Protein AF-A0A7S0KVY6-F1 (afdb_monomer_lite)

pLDDT: mean 85.49, std 9.28, range [50.25, 97.0]

Organism: Micromonas pusilla (NCBI:txid38833)

Secondary structure (DSSP, 8-state):
------HHHH-SS-----TTTT----EE-HHHHHHHHHHHHHTT-SEEEEEEEEEEEETTEEEEEEE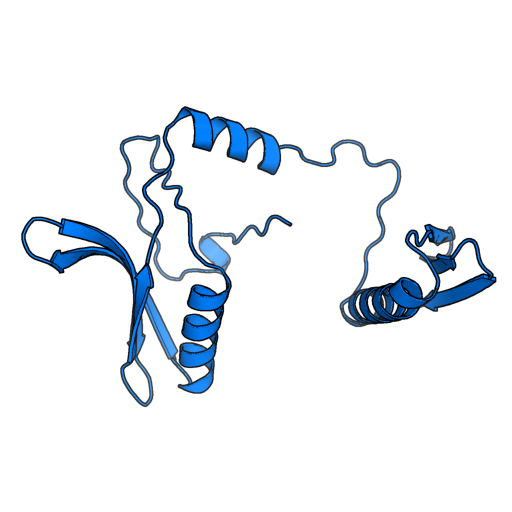EEEESSS-EEEEEEEE-PPPHHHHHHHHHHHS---TT-S------HHHHHHHHHHHHHHHTT-S-EEEEE-TT--EEEEETTS-EEEE--

Radius of gyration: 21.43 Å; chains: 1; bounding box: 53×39×51 Å

Sequence (157 aa):
LHADLLVKEAFDEYRIASNNADKIAVKLETATLYRVLRGLVGSEATHVEVKLIKRVIREGLSLPFLNFASTGLVDITQDVPLGGPLNKRELEDLEHIVQANVVNVPYWLNLDRQATEGAHQAAERFKAVGPRTELATTKAGSLHLATAKGGSVTLGT

InterPro domains:
  IPR007150 HUS1/Mec3 [PF04005] (4-155)
  IPR007150 HUS1/Mec3 [PTHR12900] (5-148)

Structure (mmCIF, N/CA/C/O backbone):
data_AF-A0A7S0KVY6-F1
#
_entry.id   AF-A0A7S0KVY6-F1
#
loop_
_atom_site.group_PDB
_atom_site.id
_atom_site.type_symbol
_atom_site.label_atom_id
_atom_site.label_alt_id
_atom_site.label_comp_id
_atom_site.label_asym_id
_atom_site.label_entity_id
_atom_site.label_seq_id
_atom_site.pdbx_PDB_ins_code
_atom_site.Cartn_x
_atom_site.Cartn_y
_atom_site.Cartn_z
_atom_site.occupancy
_atom_site.B_iso_or_equiv
_atom_site.auth_seq_id
_atom_site.auth_comp_id
_atom_site.auth_asym_id
_atom_site.auth_atom_id
_atom_site.pdbx_PDB_model_num
ATOM 1 N N . LEU A 1 1 ? 3.767 1.658 -9.188 1.00 52.59 1 LEU A N 1
ATOM 2 C CA . LEU A 1 1 ? 3.849 0.428 -8.378 1.00 52.59 1 LEU A CA 1
ATOM 3 C C . LEU A 1 1 ? 2.475 0.230 -7.765 1.00 52.59 1 LEU A C 1
ATOM 5 O O . LEU A 1 1 ? 2.065 1.062 -6.968 1.00 52.59 1 LEU A O 1
ATOM 9 N N . HIS A 1 2 ? 1.746 -0.770 -8.237 1.00 67.50 2 HIS A N 1
ATOM 10 C CA . HIS A 1 2 ? 0.460 -1.181 -7.689 1.00 67.50 2 HIS A CA 1
ATOM 11 C C . HIS A 1 2 ? 0.674 -2.530 -7.004 1.00 67.50 2 HIS A C 1
ATOM 13 O O . HIS A 1 2 ? 1.470 -3.328 -7.502 1.00 67.50 2 HIS A O 1
ATOM 19 N N . ALA A 1 3 ? 0.043 -2.748 -5.856 1.00 76.12 3 ALA A N 1
ATOM 20 C CA . ALA A 1 3 ? 0.126 -3.999 -5.122 1.00 76.12 3 ALA A CA 1
ATOM 21 C C . ALA A 1 3 ? -1.297 -4.458 -4.820 1.00 76.12 3 ALA A C 1
ATOM 23 O O . ALA A 1 3 ? -2.030 -3.757 -4.125 1.00 76.12 3 ALA A O 1
ATOM 24 N N . ASP A 1 4 ? -1.648 -5.625 -5.348 1.00 82.38 4 ASP A N 1
ATOM 25 C CA . ASP A 1 4 ? -2.916 -6.285 -5.080 1.00 82.38 4 ASP A CA 1
ATOM 26 C C . ASP A 1 4 ? -2.740 -7.316 -3.978 1.00 82.38 4 ASP A C 1
ATOM 28 O O . ASP A 1 4 ? -1.816 -8.130 -4.008 1.00 82.38 4 ASP A O 1
ATOM 32 N N . LEU A 1 5 ? -3.653 -7.291 -3.014 1.00 83.75 5 LEU A N 1
ATOM 33 C CA . LEU A 1 5 ? -3.781 -8.325 -2.000 1.00 83.75 5 LEU A CA 1
ATOM 34 C C . LEU A 1 5 ? -5.119 -9.017 -2.217 1.00 83.75 5 LEU A C 1
ATOM 36 O O . LEU A 1 5 ? -6.177 -8.386 -2.139 1.00 83.75 5 LEU A O 1
ATOM 40 N N . LEU A 1 6 ? -5.081 -10.318 -2.493 1.00 84.94 6 LEU A N 1
ATOM 41 C CA . LEU A 1 6 ? -6.300 -11.102 -2.594 1.00 84.94 6 LEU A CA 1
ATOM 42 C C . LEU A 1 6 ? -6.922 -11.219 -1.205 1.00 84.94 6 LEU A C 1
ATOM 44 O O . LEU A 1 6 ? -6.284 -11.684 -0.265 1.00 84.94 6 LEU A O 1
ATOM 48 N N . VAL A 1 7 ? -8.191 -10.819 -1.082 1.00 86.12 7 VAL A N 1
ATOM 49 C CA . VAL A 1 7 ? -8.890 -10.761 0.214 1.00 86.12 7 VAL A CA 1
ATOM 50 C C . VAL A 1 7 ? -8.784 -12.082 0.979 1.00 86.12 7 VAL A C 1
ATOM 52 O O . VAL A 1 7 ? -8.487 -12.078 2.164 1.00 86.12 7 VAL A O 1
ATOM 55 N N . LYS A 1 8 ? -8.956 -13.208 0.278 1.00 88.50 8 LYS A N 1
ATOM 56 C CA . LYS A 1 8 ? -8.920 -14.560 0.858 1.00 88.50 8 LYS A CA 1
ATOM 57 C C . LYS A 1 8 ? -7.534 -15.010 1.325 1.00 88.50 8 LYS A C 1
ATOM 59 O O . LYS A 1 8 ? -7.442 -15.990 2.049 1.00 88.50 8 LYS A O 1
ATOM 64 N N . GLU A 1 9 ? -6.479 -14.358 0.849 1.00 90.19 9 GLU A N 1
ATOM 65 C CA . GLU A 1 9 ? -5.095 -14.676 1.213 1.00 90.19 9 GLU A CA 1
ATOM 66 C C . GLU A 1 9 ? -4.577 -13.745 2.309 1.00 90.19 9 GLU A C 1
ATOM 68 O O . GLU A 1 9 ? -3.693 -14.123 3.070 1.00 90.19 9 GLU A O 1
ATOM 73 N N . ALA A 1 10 ? -5.116 -12.524 2.377 1.00 88.25 10 ALA A N 1
ATOM 74 C CA . ALA A 1 10 ? -4.632 -11.478 3.267 1.00 88.25 10 ALA A CA 1
ATOM 75 C C . ALA A 1 10 ? -5.463 -11.300 4.547 1.00 88.25 10 ALA A C 1
ATOM 77 O O . ALA A 1 10 ? -4.942 -10.742 5.511 1.00 88.25 10 ALA A O 1
ATOM 78 N N . PHE A 1 11 ? -6.733 -11.723 4.569 1.00 93.12 11 PHE A N 1
ATOM 79 C CA . PHE A 1 11 ? -7.640 -11.475 5.692 1.00 93.12 11 PHE A CA 1
ATOM 80 C C . PHE A 1 11 ? -8.445 -12.723 6.067 1.00 93.12 11 PHE A C 1
ATOM 82 O O . PHE A 1 11 ? -9.069 -13.342 5.205 1.00 93.12 11 PHE A O 1
ATOM 89 N N . ASP A 1 12 ? -8.500 -13.025 7.366 1.00 94.38 12 ASP A N 1
ATOM 90 C CA . ASP A 1 12 ? -9.389 -14.057 7.918 1.00 94.38 12 ASP A CA 1
ATOM 91 C C . ASP A 1 12 ? -10.863 -13.626 7.823 1.00 94.38 12 ASP A C 1
ATOM 93 O O . ASP A 1 12 ? -11.741 -14.409 7.462 1.00 94.38 12 ASP A O 1
ATOM 97 N N . GLU A 1 13 ? -11.128 -12.344 8.093 1.00 94.81 13 GLU A N 1
ATOM 98 C CA . GLU A 1 13 ? -12.442 -11.720 7.974 1.00 94.81 13 GLU A CA 1
ATOM 99 C C . GLU A 1 13 ? -12.340 -10.387 7.228 1.00 94.81 13 GLU A C 1
ATOM 101 O O . GLU A 1 13 ? -11.451 -9.573 7.479 1.00 94.81 13 GLU A O 1
ATOM 106 N N . TYR A 1 14 ? -13.279 -10.139 6.313 1.00 93.88 14 TYR A N 1
ATOM 107 C CA . TYR A 1 14 ? -13.311 -8.913 5.522 1.00 93.88 14 TYR A CA 1
ATOM 108 C C . TYR A 1 14 ? -14.739 -8.420 5.320 1.00 93.88 14 TYR A C 1
ATOM 110 O O . TYR A 1 14 ? -15.600 -9.137 4.805 1.00 93.88 14 TYR A O 1
ATOM 118 N N . ARG A 1 15 ? -14.983 -7.162 5.693 1.00 93.69 15 ARG A N 1
ATOM 119 C CA . ARG A 1 15 ? -16.272 -6.500 5.504 1.00 93.69 15 ARG A CA 1
ATOM 120 C C . ARG A 1 15 ? -16.073 -5.044 5.121 1.00 93.69 15 ARG A C 1
ATOM 122 O O . ARG A 1 15 ? -15.495 -4.267 5.875 1.00 93.69 15 ARG A O 1
ATOM 129 N N . ILE A 1 16 ? -16.637 -4.670 3.981 1.00 92.81 16 ILE A N 1
ATOM 130 C CA . ILE A 1 16 ? -16.712 -3.290 3.506 1.00 92.81 16 ILE A CA 1
ATOM 131 C C . ILE A 1 16 ? -18.149 -2.983 3.099 1.00 92.81 16 ILE A C 1
ATOM 133 O O . ILE A 1 16 ? -18.898 -3.884 2.728 1.00 92.81 16 ILE A O 1
ATOM 137 N N . ALA A 1 17 ? -18.531 -1.716 3.208 1.00 90.00 17 ALA A N 1
ATOM 138 C CA . ALA A 1 17 ? -19.800 -1.214 2.705 1.00 90.00 17 ALA A CA 1
ATOM 139 C C . ALA A 1 17 ? -19.599 0.224 2.229 1.00 90.00 17 ALA A C 1
ATOM 141 O O . ALA A 1 17 ? -19.035 1.050 2.952 1.00 90.00 17 ALA A O 1
ATOM 142 N N . SER A 1 18 ? -20.039 0.529 1.014 1.00 86.38 18 SER A N 1
ATOM 143 C CA . SER A 1 18 ? -19.931 1.867 0.436 1.00 86.38 18 SER A CA 1
ATOM 144 C C . SER A 1 18 ? -20.972 2.074 -0.654 1.00 86.38 18 SER A C 1
ATOM 146 O O . SER A 1 18 ? -21.215 1.210 -1.491 1.00 86.38 18 SER A O 1
ATOM 148 N N . ASN A 1 19 ? -21.520 3.287 -0.720 1.00 85.31 19 ASN A N 1
ATOM 149 C CA . ASN A 1 19 ? -22.453 3.680 -1.778 1.00 85.31 19 ASN A CA 1
ATOM 150 C C . ASN A 1 19 ? -21.803 3.716 -3.174 1.00 85.31 19 ASN A C 1
ATOM 152 O O . ASN A 1 19 ? -22.503 3.872 -4.171 1.00 85.31 19 ASN A O 1
ATOM 156 N N . ASN A 1 20 ? -20.477 3.586 -3.260 1.00 83.94 20 ASN A N 1
ATOM 157 C CA . ASN A 1 20 ? -19.738 3.542 -4.515 1.00 83.94 20 ASN A CA 1
ATOM 158 C C . ASN A 1 20 ? -19.401 2.096 -4.916 1.00 83.94 20 ASN A C 1
ATOM 160 O O . ASN A 1 20 ? -18.230 1.735 -5.024 1.00 83.94 20 ASN A O 1
ATOM 164 N N . ALA A 1 21 ? -20.435 1.264 -5.080 1.00 85.25 21 ALA A N 1
ATOM 165 C CA . ALA A 1 21 ? -20.307 -0.167 -5.385 1.00 85.25 21 ALA A CA 1
ATOM 166 C C . ALA A 1 21 ? -19.396 -0.916 -4.393 1.00 85.25 21 ALA A C 1
ATOM 168 O O . ALA A 1 21 ? -18.531 -1.689 -4.798 1.00 85.25 21 ALA A O 1
ATOM 169 N N . ASP A 1 22 ? -19.550 -0.617 -3.100 1.00 88.38 22 ASP A N 1
ATOM 170 C CA . ASP A 1 22 ? -18.736 -1.137 -1.998 1.00 88.38 22 ASP A CA 1
ATOM 171 C C . ASP A 1 22 ? -17.237 -0.824 -2.076 1.00 88.38 22 ASP A C 1
ATOM 173 O O . ASP A 1 22 ? -16.455 -1.311 -1.272 1.00 88.38 22 ASP A O 1
ATOM 177 N N . LYS A 1 23 ? -16.818 0.096 -2.949 1.00 86.81 23 LYS A N 1
ATOM 178 C CA . LYS A 1 23 ? -15.425 0.534 -3.043 1.00 86.81 23 LYS A CA 1
ATOM 179 C C . LYS A 1 23 ? -15.164 1.741 -2.153 1.00 86.81 23 LYS A C 1
ATOM 181 O O . LYS A 1 23 ? -15.951 2.694 -2.096 1.00 86.81 23 LYS A O 1
ATOM 186 N N . ILE A 1 24 ? -14.020 1.714 -1.480 1.00 88.88 24 ILE A N 1
ATOM 187 C CA . ILE A 1 24 ? -13.511 2.812 -0.662 1.00 88.88 24 ILE A CA 1
ATOM 188 C C . ILE A 1 24 ? -12.094 3.099 -1.132 1.00 88.88 24 ILE A C 1
ATOM 190 O O . ILE A 1 24 ? -11.236 2.223 -1.085 1.00 88.88 24 ILE A O 1
ATOM 194 N N . ALA A 1 25 ? -11.846 4.333 -1.560 1.00 88.81 25 ALA A N 1
ATOM 195 C CA . ALA A 1 25 ? -10.514 4.774 -1.931 1.00 88.81 25 ALA A CA 1
ATOM 196 C C . ALA A 1 25 ? -10.143 6.027 -1.154 1.00 88.81 25 ALA A C 1
ATOM 198 O O . ALA A 1 25 ? -10.944 6.949 -0.997 1.00 88.81 25 ALA A O 1
ATOM 199 N N . VAL A 1 26 ? -8.926 6.021 -0.625 1.00 91.00 26 VAL A N 1
ATOM 200 C CA . VAL A 1 26 ? -8.420 7.020 0.312 1.00 91.00 26 VAL A CA 1
ATOM 201 C C . VAL A 1 26 ? -6.968 7.317 -0.010 1.00 91.00 26 VAL A C 1
ATOM 203 O O . VAL A 1 26 ? -6.252 6.473 -0.549 1.00 91.00 26 VAL A O 1
ATOM 206 N N . LYS A 1 27 ? -6.521 8.523 0.335 1.00 91.94 27 LYS A N 1
ATOM 207 C CA . LYS A 1 27 ? -5.099 8.875 0.295 1.00 91.94 27 LYS A CA 1
ATOM 208 C C . LYS A 1 27 ? -4.520 8.645 1.686 1.00 91.94 27 LYS A C 1
ATOM 210 O O . LYS A 1 27 ? -5.189 8.905 2.679 1.00 91.94 27 LYS A O 1
ATOM 215 N N . LEU A 1 28 ? -3.279 8.189 1.780 1.00 93.44 28 LEU A N 1
ATOM 216 C CA . LEU A 1 28 ? -2.573 8.082 3.055 1.00 93.44 28 LEU A CA 1
ATOM 217 C C . LEU A 1 28 ? -1.082 8.319 2.855 1.00 93.44 28 LEU A C 1
ATOM 219 O O . LEU A 1 28 ? -0.568 8.216 1.741 1.00 93.44 28 LEU A O 1
ATOM 223 N N . GLU A 1 29 ? -0.387 8.636 3.940 1.00 93.00 29 GLU A N 1
ATOM 224 C CA . GLU A 1 29 ? 1.063 8.780 3.922 1.00 93.00 29 GLU A CA 1
ATOM 225 C C . GLU A 1 29 ? 1.740 7.422 4.150 1.00 93.00 29 GLU A C 1
ATOM 227 O O . GLU A 1 29 ? 1.632 6.825 5.225 1.00 93.00 29 GLU A O 1
ATOM 232 N N . THR A 1 30 ? 2.483 6.948 3.147 1.00 91.56 30 THR A N 1
ATOM 233 C CA . THR A 1 30 ? 3.143 5.633 3.177 1.00 91.56 30 THR A CA 1
ATOM 234 C C . THR A 1 30 ? 4.109 5.483 4.351 1.00 91.56 30 THR A C 1
ATOM 236 O O . THR A 1 30 ? 4.179 4.411 4.945 1.00 91.56 30 THR A O 1
ATOM 239 N N . ALA A 1 31 ? 4.823 6.548 4.732 1.00 94.00 31 ALA A N 1
ATOM 240 C CA . ALA A 1 31 ? 5.748 6.522 5.867 1.00 94.00 31 ALA A CA 1
ATOM 241 C C . ALA A 1 31 ? 5.021 6.254 7.196 1.00 94.00 31 ALA A C 1
ATOM 243 O O . ALA A 1 31 ? 5.494 5.471 8.023 1.00 94.00 31 ALA A O 1
ATOM 244 N N . THR A 1 32 ? 3.841 6.854 7.373 1.00 94.62 32 THR A N 1
ATOM 245 C CA . THR A 1 32 ? 3.018 6.664 8.570 1.00 94.62 32 THR A CA 1
ATOM 246 C C . THR A 1 32 ? 2.460 5.244 8.634 1.00 94.62 32 THR A C 1
ATOM 248 O O . THR A 1 32 ? 2.585 4.599 9.675 1.00 94.62 32 THR A O 1
ATOM 251 N N . LEU A 1 33 ? 1.939 4.715 7.520 1.00 95.25 33 LEU A N 1
ATOM 252 C CA . LEU A 1 33 ? 1.498 3.318 7.445 1.00 95.25 33 LEU A CA 1
ATOM 253 C C . LEU A 1 33 ? 2.653 2.341 7.719 1.00 95.25 33 LEU A C 1
ATOM 255 O O . LEU A 1 33 ? 2.510 1.430 8.529 1.00 95.25 33 LEU A O 1
ATOM 259 N N . TYR A 1 34 ? 3.815 2.556 7.099 1.00 94.81 34 TYR A N 1
ATOM 260 C CA . TYR A 1 34 ? 4.994 1.712 7.293 1.00 94.81 34 TYR A CA 1
ATOM 261 C C . TYR A 1 34 ? 5.422 1.648 8.763 1.00 94.81 34 TYR A C 1
ATOM 263 O O . TYR A 1 34 ? 5.681 0.563 9.283 1.00 94.81 34 TYR A O 1
ATOM 271 N N . ARG A 1 35 ? 5.454 2.794 9.456 1.00 95.19 35 ARG A N 1
ATOM 272 C CA . ARG A 1 35 ? 5.790 2.849 10.884 1.00 95.19 35 ARG A CA 1
ATOM 273 C C . ARG A 1 35 ? 4.811 2.035 11.729 1.00 95.19 35 ARG A C 1
ATOM 275 O O . ARG A 1 35 ? 5.257 1.331 12.631 1.00 95.19 35 ARG A O 1
ATOM 282 N N . VAL A 1 36 ? 3.513 2.119 11.429 1.00 95.56 36 VAL A N 1
ATOM 283 C CA . VAL A 1 36 ? 2.480 1.349 12.135 1.00 95.56 36 VAL A CA 1
ATOM 284 C C . VAL A 1 36 ? 2.687 -0.148 11.922 1.00 95.56 36 VAL A C 1
ATOM 286 O O . VAL A 1 36 ? 2.856 -0.885 12.889 1.00 95.56 36 VAL A O 1
ATOM 289 N N . LEU A 1 37 ? 2.808 -0.591 10.668 1.00 93.62 37 LEU A N 1
ATOM 290 C CA . LEU A 1 37 ? 3.026 -2.003 10.339 1.00 93.62 37 LEU A CA 1
ATOM 291 C C . LEU A 1 37 ? 4.317 -2.557 10.963 1.00 93.62 37 LEU A C 1
ATOM 293 O O . LEU A 1 37 ? 4.326 -3.664 11.493 1.00 93.62 37 LEU A O 1
ATOM 297 N N . ARG A 1 38 ? 5.408 -1.779 10.963 1.00 93.81 38 ARG A N 1
ATOM 298 C CA . ARG A 1 38 ? 6.658 -2.158 11.643 1.00 93.81 38 ARG A CA 1
ATOM 299 C C . ARG A 1 38 ? 6.485 -2.297 13.152 1.00 93.81 38 ARG A C 1
ATOM 301 O O . ARG A 1 38 ? 7.111 -3.178 13.733 1.00 93.81 38 ARG A O 1
ATOM 308 N N . GLY A 1 39 ? 5.665 -1.446 13.765 1.00 90.56 39 GLY A N 1
ATOM 309 C CA . GLY A 1 39 ? 5.309 -1.547 15.177 1.00 90.56 39 GLY A CA 1
ATOM 310 C C . GLY A 1 39 ? 4.599 -2.861 15.491 1.00 90.56 39 GLY A C 1
ATOM 311 O O . GLY A 1 39 ? 5.019 -3.552 16.409 1.00 90.56 39 GLY A O 1
ATOM 312 N N . LEU A 1 40 ? 3.608 -3.235 14.675 1.00 91.81 40 LEU A N 1
ATOM 313 C CA . LEU A 1 40 ? 2.849 -4.484 14.827 1.00 91.81 40 LEU A CA 1
ATOM 314 C C . LEU A 1 40 ? 3.725 -5.736 14.674 1.00 91.81 40 LEU A C 1
ATOM 316 O O . LEU A 1 40 ? 3.596 -6.690 15.436 1.00 91.81 40 LEU A O 1
ATOM 320 N N . VAL A 1 41 ? 4.650 -5.725 13.707 1.00 91.44 41 VAL A N 1
ATOM 321 C CA . VAL A 1 41 ? 5.622 -6.818 13.533 1.00 91.44 41 VAL A CA 1
ATOM 322 C C . VAL A 1 41 ? 6.571 -6.891 14.729 1.00 91.44 41 VAL A C 1
ATOM 324 O O . VAL A 1 41 ? 6.845 -7.974 15.233 1.00 91.44 41 VAL A O 1
ATOM 327 N N . GLY A 1 42 ? 7.074 -5.744 15.195 1.00 88.56 42 GLY A N 1
ATOM 328 C CA . GLY A 1 42 ? 7.989 -5.682 16.335 1.00 88.56 42 GLY A CA 1
ATOM 329 C C . GLY A 1 42 ? 7.347 -6.061 17.671 1.00 88.56 42 GLY A C 1
ATOM 330 O O . GLY A 1 42 ? 8.061 -6.490 18.570 1.00 88.56 42 GLY A O 1
ATOM 331 N N . SER A 1 43 ? 6.026 -5.919 17.805 1.00 88.00 43 SER A N 1
ATOM 332 C CA . SER A 1 43 ? 5.268 -6.341 18.987 1.00 88.00 43 SER A CA 1
ATOM 333 C C . SER A 1 43 ? 4.810 -7.797 18.936 1.00 88.00 43 SER A C 1
ATOM 335 O O . SER A 1 43 ? 4.063 -8.211 19.820 1.00 88.00 43 SER A O 1
ATOM 337 N N . GLU A 1 44 ? 5.203 -8.544 17.898 1.00 88.88 44 GLU A N 1
ATOM 338 C CA . GLU A 1 44 ? 4.782 -9.931 17.673 1.00 88.88 44 GLU A CA 1
ATOM 339 C C . GLU A 1 44 ? 3.250 -10.083 17.731 1.00 88.88 44 GLU A C 1
ATOM 341 O O . GLU A 1 44 ? 2.718 -11.007 18.346 1.00 88.88 44 GLU A O 1
ATOM 346 N N . ALA A 1 45 ? 2.527 -9.134 17.118 1.00 89.94 45 ALA A N 1
ATOM 347 C CA . ALA A 1 45 ? 1.070 -9.170 17.067 1.00 89.94 45 ALA A CA 1
ATOM 348 C C . ALA A 1 45 ? 0.591 -10.467 16.396 1.00 89.94 45 ALA A C 1
ATOM 350 O O . ALA A 1 45 ? 0.987 -10.773 15.269 1.00 89.94 45 ALA A O 1
ATOM 351 N N . THR A 1 46 ? -0.274 -11.216 17.078 1.00 91.12 46 THR A N 1
ATOM 352 C CA . THR A 1 46 ? -0.831 -12.477 16.564 1.00 91.12 46 THR A CA 1
ATOM 353 C C . THR A 1 46 ? -2.158 -12.262 15.853 1.00 91.12 46 THR A C 1
ATOM 355 O O . THR A 1 46 ? -2.509 -13.034 14.965 1.00 91.12 46 THR A O 1
ATOM 358 N N . HIS A 1 47 ? -2.878 -11.201 16.214 1.00 93.44 47 HIS A N 1
ATOM 359 C CA . HIS A 1 47 ? -4.112 -10.802 15.561 1.00 93.44 47 HIS A CA 1
ATOM 360 C C . HIS A 1 47 ? -4.151 -9.282 15.397 1.00 93.44 47 HIS A C 1
ATOM 362 O O . HIS A 1 47 ? -3.758 -8.534 16.296 1.00 93.44 47 HIS A O 1
ATOM 368 N N . VAL A 1 48 ? -4.613 -8.823 14.233 1.00 95.56 48 VAL A N 1
ATOM 369 C CA . VAL A 1 48 ? -4.709 -7.401 13.896 1.00 95.56 48 VAL A CA 1
ATOM 370 C C . VAL A 1 48 ? -6.074 -7.133 13.283 1.00 95.56 48 VAL A C 1
ATOM 372 O O . VAL A 1 48 ? -6.412 -7.664 12.230 1.00 95.56 48 VAL A O 1
ATOM 375 N N . GLU A 1 49 ? -6.830 -6.254 13.920 1.00 96.19 49 GLU A N 1
ATOM 376 C CA . GLU A 1 49 ? -8.081 -5.725 13.414 1.00 96.19 49 GLU A CA 1
ATOM 377 C C . GLU A 1 49 ? -7.847 -4.341 12.803 1.00 96.19 49 GLU A C 1
ATOM 379 O O . GLU A 1 49 ? -7.241 -3.456 13.416 1.00 96.19 49 GLU A O 1
ATOM 384 N N . VAL A 1 50 ? -8.345 -4.145 11.582 1.00 96.00 50 VAL A N 1
ATOM 385 C CA . VAL A 1 50 ? -8.203 -2.886 10.851 1.00 96.00 50 VAL A CA 1
ATOM 386 C C . VAL A 1 50 ? -9.577 -2.279 10.600 1.00 96.00 50 VAL A C 1
ATOM 388 O O . VAL A 1 50 ? -10.430 -2.890 9.960 1.00 96.00 50 VAL A O 1
ATOM 391 N N . LYS A 1 51 ? -9.801 -1.057 11.092 1.00 96.06 51 LYS A N 1
ATOM 392 C CA . LYS A 1 51 ? -11.101 -0.376 11.021 1.00 96.06 51 LYS A CA 1
ATOM 393 C C . LYS A 1 51 ? -10.987 1.019 10.430 1.00 96.06 51 LYS A C 1
ATOM 395 O O . LYS A 1 51 ? -10.153 1.819 10.844 1.00 96.06 51 LYS A O 1
ATOM 400 N N . LEU A 1 52 ? -11.897 1.350 9.517 1.00 94.62 52 LEU A N 1
ATOM 401 C CA . LEU A 1 52 ? -12.112 2.729 9.092 1.00 94.62 52 LEU A CA 1
ATOM 402 C C . LEU A 1 52 ? -12.960 3.451 10.146 1.00 94.62 52 LEU A C 1
ATOM 404 O O . LEU A 1 52 ? -14.122 3.106 10.356 1.00 94.62 52 LEU A O 1
ATOM 408 N N . ILE A 1 53 ? -12.387 4.455 10.805 1.00 94.38 53 ILE A N 1
ATOM 409 C CA . ILE A 1 53 ? -13.039 5.201 11.886 1.00 94.38 53 ILE A CA 1
ATOM 410 C C . ILE A 1 53 ? -13.017 6.707 11.622 1.00 94.38 53 ILE A C 1
ATOM 412 O O . ILE A 1 53 ? -12.219 7.218 10.838 1.00 94.38 53 ILE A O 1
ATOM 416 N N . LYS A 1 54 ? -13.884 7.442 12.318 1.00 93.00 54 LYS A N 1
ATOM 417 C CA . LYS A 1 54 ? -13.903 8.908 12.334 1.00 93.00 54 LYS A CA 1
ATOM 418 C C . LYS A 1 54 ? -13.519 9.386 13.729 1.00 93.00 54 LYS A C 1
ATOM 420 O O . LYS A 1 54 ? -14.150 8.980 14.701 1.00 93.00 54 LYS A O 1
ATOM 425 N N . ARG A 1 55 ? -12.515 10.259 13.835 1.00 92.38 55 ARG A N 1
ATOM 426 C CA . ARG A 1 55 ? -12.087 10.847 15.114 1.00 92.38 55 ARG A CA 1
ATOM 427 C C . ARG A 1 55 ? -12.227 12.360 15.108 1.00 92.38 55 ARG A C 1
ATOM 429 O O . ARG A 1 55 ? -11.945 13.006 14.101 1.00 92.38 55 ARG A O 1
ATOM 436 N N . VAL A 1 56 ? -12.638 12.915 16.245 1.00 92.56 56 VAL A N 1
ATOM 437 C CA . VAL A 1 56 ? -12.646 14.362 16.498 1.00 92.56 56 VAL A CA 1
ATOM 438 C C . VAL A 1 56 ? -11.223 14.785 16.858 1.00 92.56 56 VAL A C 1
ATOM 440 O O . VAL A 1 56 ? -10.651 14.248 17.800 1.00 92.56 56 VAL A O 1
ATOM 443 N N . ILE A 1 57 ? -10.648 15.720 16.102 1.00 89.44 57 ILE A N 1
ATOM 444 C CA . ILE A 1 57 ? -9.270 16.208 16.312 1.00 89.44 57 ILE A CA 1
ATOM 445 C C . ILE A 1 57 ? -9.262 17.550 17.041 1.00 89.44 57 ILE A C 1
ATOM 447 O O . ILE A 1 57 ? -8.358 17.844 17.816 1.00 89.44 57 ILE A O 1
ATOM 451 N N . ARG A 1 58 ? -10.294 18.359 16.810 1.00 90.88 58 ARG A N 1
ATOM 452 C CA . ARG A 1 58 ? -10.605 19.583 17.552 1.00 90.88 58 ARG A CA 1
ATOM 453 C C . ARG A 1 58 ? -12.094 19.873 17.403 1.00 90.88 58 ARG A C 1
ATOM 455 O O . ARG A 1 58 ? -12.746 19.270 16.548 1.00 90.88 58 ARG A O 1
ATOM 462 N N . GLU A 1 59 ? -12.630 20.789 18.202 1.00 91.88 59 GLU A N 1
ATOM 463 C CA . GLU A 1 59 ? -14.039 21.183 18.094 1.00 91.88 59 GLU A CA 1
ATOM 464 C C . GLU A 1 59 ? -14.411 21.538 16.645 1.00 91.88 59 GLU A C 1
ATOM 466 O O . GLU A 1 59 ? -13.692 22.257 15.948 1.00 91.88 59 GLU A O 1
ATOM 471 N N . GLY A 1 60 ? -15.505 20.947 16.161 1.00 90.19 60 GLY A N 1
ATOM 472 C CA . GLY A 1 60 ? -15.989 21.124 14.790 1.00 90.19 60 GLY A CA 1
ATOM 473 C C . GLY A 1 60 ? -15.180 20.421 13.690 1.00 90.19 60 GLY A C 1
ATOM 474 O O . GLY A 1 60 ? -15.611 20.440 12.540 1.00 90.19 60 GLY A O 1
ATOM 475 N N . LEU A 1 61 ? -14.051 19.767 13.997 1.00 90.19 61 LEU A N 1
ATOM 476 C CA . LEU A 1 61 ? -13.226 19.064 13.008 1.00 90.19 61 LEU A CA 1
ATOM 477 C C . LEU A 1 61 ? -13.093 17.577 13.341 1.00 90.19 61 LEU A C 1
ATOM 479 O O . LEU A 1 61 ? -12.433 17.179 14.302 1.00 90.19 61 LEU A O 1
ATOM 483 N N . SER A 1 62 ? -13.674 16.746 12.480 1.00 91.50 62 SER A N 1
ATOM 484 C CA . SER A 1 62 ? -13.518 15.295 12.524 1.00 91.50 62 SER A CA 1
ATOM 485 C C . SER A 1 62 ? -12.897 14.778 11.237 1.00 91.50 62 SER A C 1
ATOM 487 O O . SER A 1 62 ? -13.355 15.143 10.155 1.00 91.50 62 SER A O 1
ATOM 489 N N . LEU A 1 63 ? -11.906 13.900 11.359 1.00 92.19 63 LEU A N 1
ATOM 490 C CA . LEU A 1 63 ? -11.163 13.341 10.232 1.00 92.19 63 LEU A CA 1
ATOM 491 C C . LEU A 1 63 ? -11.249 11.805 10.216 1.00 92.19 63 LEU A C 1
ATOM 493 O O . LEU A 1 63 ? -11.448 11.193 11.272 1.00 92.19 63 LEU A O 1
ATOM 497 N N . PRO A 1 64 ? -11.148 11.180 9.031 1.00 94.19 64 PRO A N 1
ATOM 498 C CA . PRO A 1 64 ? -11.104 9.731 8.898 1.00 94.19 64 P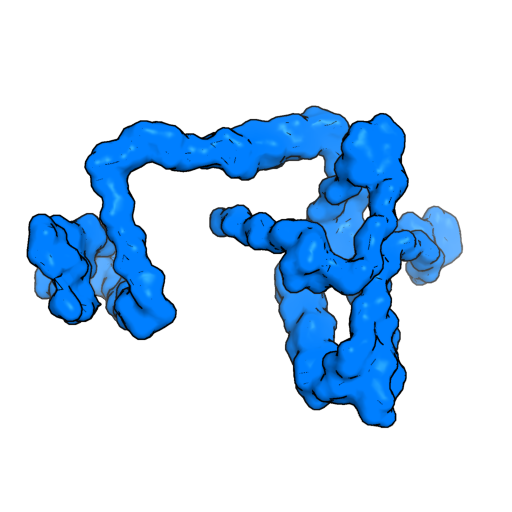RO A CA 1
ATOM 499 C C . PRO A 1 64 ? -9.710 9.174 9.218 1.00 94.19 64 PRO A C 1
ATOM 501 O O . PRO A 1 64 ? -8.689 9.775 8.880 1.00 94.19 64 PRO A O 1
ATOM 504 N N . PHE A 1 65 ? -9.679 7.997 9.836 1.00 95.44 65 PHE A N 1
ATOM 505 C CA . PHE A 1 65 ? -8.465 7.255 10.162 1.00 95.44 65 PHE A CA 1
ATOM 506 C C . PHE A 1 65 ? -8.648 5.777 9.843 1.00 95.44 65 PHE A C 1
ATOM 508 O O . PHE A 1 65 ? -9.741 5.232 10.000 1.00 95.44 65 PHE A O 1
ATOM 515 N N . LEU A 1 66 ? -7.558 5.127 9.448 1.00 96.06 66 LEU A N 1
ATOM 516 C CA . LEU A 1 66 ? -7.446 3.679 9.458 1.00 96.06 66 LEU A CA 1
ATOM 517 C C . LEU A 1 66 ? -6.814 3.270 10.788 1.00 96.06 66 LEU A C 1
ATOM 519 O O . LEU A 1 66 ? -5.639 3.534 11.036 1.00 96.06 66 LEU A O 1
ATOM 523 N N . ASN A 1 67 ? -7.622 2.699 11.665 1.00 96.62 67 ASN A N 1
ATOM 524 C CA . ASN A 1 67 ? -7.203 2.229 12.971 1.00 96.62 67 ASN A CA 1
ATOM 525 C C . ASN A 1 67 ? -6.704 0.790 12.872 1.00 96.62 67 ASN A C 1
ATOM 527 O O . ASN A 1 67 ? -7.377 -0.048 12.280 1.00 96.62 67 ASN A O 1
ATOM 531 N N . PHE A 1 68 ? -5.550 0.531 13.472 1.00 97.00 68 PHE A N 1
ATOM 532 C CA . PHE A 1 68 ? -4.964 -0.785 13.656 1.00 97.00 68 PHE A CA 1
ATOM 533 C C . PHE A 1 68 ? -5.006 -1.096 15.145 1.00 97.00 68 PHE A C 1
ATOM 535 O O . PHE A 1 68 ? -4.305 -0.452 15.929 1.00 97.00 68 PHE A O 1
ATOM 542 N N . ALA A 1 69 ? -5.836 -2.057 15.526 1.00 96.00 69 ALA A N 1
ATOM 543 C CA . ALA A 1 69 ? -5.879 -2.612 16.866 1.00 96.00 69 ALA A CA 1
ATOM 544 C C . ALA A 1 69 ? -5.291 -4.018 16.807 1.00 96.00 69 ALA A C 1
ATOM 546 O O . ALA A 1 69 ? -5.675 -4.815 15.961 1.00 96.00 69 ALA A O 1
ATOM 547 N N . SER A 1 70 ? -4.337 -4.321 17.672 1.00 95.06 70 SER A N 1
ATOM 548 C CA . SER A 1 70 ? -3.675 -5.622 17.690 1.00 95.06 70 SER A CA 1
ATOM 549 C C . SER A 1 70 ? -3.696 -6.228 19.072 1.00 95.06 70 SER A C 1
ATOM 551 O O . SER A 1 70 ? -3.624 -5.497 20.062 1.00 95.06 70 SER A O 1
ATOM 553 N N . THR A 1 71 ? -3.771 -7.554 19.103 1.00 91.38 71 THR A N 1
ATOM 554 C CA . THR A 1 71 ? -3.608 -8.354 20.310 1.00 91.38 71 THR A CA 1
ATOM 555 C C . THR A 1 71 ? -2.367 -9.230 20.184 1.00 91.38 71 THR A C 1
ATOM 557 O O . THR A 1 71 ? -1.993 -9.688 19.098 1.00 91.38 71 THR A O 1
ATOM 560 N N . GLY A 1 72 ? -1.672 -9.411 21.302 1.00 81.25 72 GLY A N 1
ATOM 561 C CA . GLY A 1 72 ? -0.394 -10.113 21.355 1.00 81.25 72 GLY A CA 1
ATOM 562 C C . GLY A 1 72 ? 0.182 -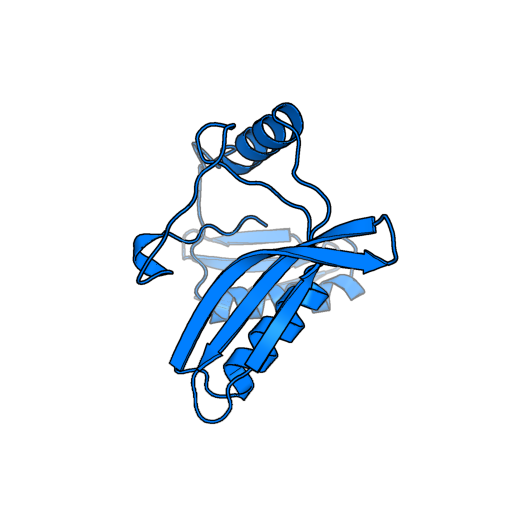10.088 22.765 1.00 81.25 72 GLY A C 1
ATOM 563 O O . GLY A 1 72 ? -0.560 -10.173 23.741 1.00 81.25 72 GLY A O 1
ATOM 564 N N . LEU A 1 73 ? 1.504 -9.938 22.886 1.00 81.50 73 LEU A N 1
ATOM 565 C CA . LEU A 1 73 ? 2.142 -9.736 24.194 1.00 81.50 73 LEU A CA 1
ATOM 566 C C . LEU A 1 73 ? 1.719 -8.403 24.834 1.00 81.50 73 LEU A C 1
ATOM 568 O O . LEU A 1 73 ? 1.569 -8.307 26.051 1.00 81.50 73 LEU A O 1
ATOM 572 N N . VAL A 1 74 ? 1.545 -7.375 24.000 1.00 83.88 74 VAL A N 1
ATOM 573 C CA . VAL A 1 74 ? 1.041 -6.057 24.383 1.00 83.88 74 VAL A CA 1
ATOM 574 C C . VAL A 1 74 ? -0.008 -5.644 23.364 1.00 83.88 74 VAL A C 1
ATOM 576 O O . VAL A 1 74 ? 0.267 -5.646 22.164 1.00 83.88 74 VAL A O 1
ATOM 579 N N . ASP A 1 75 ? -1.182 -5.249 23.845 1.00 88.06 75 ASP A N 1
ATOM 580 C CA . ASP A 1 75 ? -2.232 -4.724 22.981 1.00 88.06 75 ASP A CA 1
ATOM 581 C C . ASP A 1 75 ? -1.860 -3.315 22.514 1.00 88.06 75 ASP A C 1
ATOM 583 O O . ASP A 1 75 ? -1.628 -2.402 23.314 1.00 88.06 75 ASP A O 1
ATOM 587 N N . ILE A 1 76 ? -1.795 -3.128 21.197 1.00 91.06 76 ILE A N 1
ATOM 588 C CA . ILE A 1 76 ? -1.391 -1.863 20.580 1.00 91.06 76 ILE A CA 1
ATOM 589 C C . ILE A 1 76 ? -2.520 -1.356 19.698 1.00 91.06 76 ILE A C 1
ATOM 591 O O . ILE A 1 76 ? -3.040 -2.079 18.851 1.00 91.06 76 ILE A O 1
ATOM 595 N N . THR A 1 77 ? -2.859 -0.078 19.875 1.00 94.50 77 THR A N 1
ATOM 596 C CA . THR A 1 77 ? -3.788 0.648 19.007 1.00 94.50 77 THR A CA 1
ATOM 597 C C . THR A 1 77 ? -3.079 1.831 18.363 1.00 94.50 77 THR A C 1
ATOM 599 O O . THR A 1 77 ? -2.515 2.678 19.057 1.00 94.50 77 THR A O 1
ATOM 602 N N . GLN A 1 78 ? -3.102 1.902 17.035 1.00 94.88 78 GLN A N 1
ATOM 603 C CA . GLN A 1 78 ? -2.464 2.967 16.265 1.00 94.88 78 GLN A CA 1
ATOM 604 C C . GLN A 1 78 ? -3.374 3.441 15.138 1.00 94.88 78 GLN A C 1
ATOM 606 O O . GLN A 1 78 ? -4.051 2.649 14.494 1.00 94.88 78 GLN A O 1
ATOM 611 N N . ASP A 1 79 ? -3.372 4.746 14.883 1.00 95.00 79 ASP A N 1
ATOM 612 C CA . ASP A 1 79 ? -4.173 5.344 13.822 1.00 95.00 79 ASP A CA 1
ATOM 613 C C . ASP A 1 79 ? -3.287 5.839 12.679 1.00 95.00 79 ASP A C 1
ATOM 615 O O . ASP A 1 79 ? -2.272 6.507 12.896 1.00 95.00 79 ASP A O 1
ATOM 619 N N . VAL A 1 80 ? -3.720 5.565 11.452 1.00 96.38 80 VAL A N 1
ATOM 620 C CA . VAL A 1 80 ? -3.165 6.146 10.231 1.00 96.38 80 VAL A CA 1
ATOM 621 C C . VAL A 1 80 ? -4.161 7.184 9.706 1.00 96.38 80 VAL A C 1
ATOM 623 O O . VAL A 1 80 ? -5.286 6.817 9.358 1.00 96.38 80 VAL A O 1
ATOM 626 N N . PRO A 1 81 ? -3.803 8.479 9.657 1.00 94.94 81 PRO A N 1
ATOM 627 C CA . PRO A 1 81 ? -4.680 9.507 9.117 1.00 94.94 81 PRO A CA 1
ATOM 628 C C . PRO A 1 81 ? -4.923 9.270 7.631 1.00 94.94 81 PRO A C 1
ATOM 630 O O . PRO A 1 81 ? -4.002 8.951 6.876 1.00 94.94 81 PRO A O 1
ATOM 633 N N . LEU A 1 82 ? -6.170 9.467 7.216 1.00 94.88 82 LEU A N 1
ATOM 634 C CA . LEU A 1 82 ? -6.568 9.344 5.825 1.00 94.88 82 LEU A CA 1
ATOM 635 C C . LEU A 1 82 ? -6.837 10.732 5.244 1.00 94.88 82 LEU A C 1
ATOM 637 O O . LEU A 1 82 ? -7.591 11.536 5.794 1.00 94.88 82 LEU A O 1
ATOM 641 N N . GLY A 1 83 ? -6.230 11.003 4.095 1.00 88.69 83 GLY A N 1
ATOM 642 C CA . GLY A 1 83 ? -6.702 12.028 3.180 1.00 88.69 83 GLY A CA 1
ATOM 643 C C . GLY A 1 83 ? -8.037 11.574 2.606 1.00 88.69 83 GLY A C 1
ATOM 644 O O . GLY A 1 83 ? -8.160 10.406 2.233 1.00 88.69 83 GLY A O 1
ATOM 645 N N . GLY A 1 84 ? -9.006 12.498 2.603 1.00 71.81 84 GLY A N 1
ATOM 646 C CA . GLY A 1 84 ? -10.437 12.251 2.402 1.00 71.81 84 GLY A CA 1
ATOM 647 C C . GLY A 1 84 ? -10.797 11.246 1.302 1.00 71.81 84 GLY A C 1
ATOM 648 O O . GLY A 1 84 ? -9.992 10.978 0.408 1.00 71.81 84 GLY A O 1
ATOM 649 N N . PRO A 1 85 ? -12.015 10.681 1.355 1.00 82.19 85 PRO A N 1
ATOM 650 C CA . PRO A 1 85 ? -12.416 9.682 0.379 1.00 82.19 85 PRO A CA 1
ATOM 651 C C . PRO A 1 85 ? -12.351 10.276 -1.028 1.00 82.19 85 PRO A C 1
ATOM 653 O O . PRO A 1 85 ? -12.831 11.389 -1.261 1.00 82.19 85 PRO A O 1
ATOM 656 N N . LEU A 1 86 ? -11.742 9.533 -1.949 1.00 86.50 86 LEU A N 1
ATOM 657 C CA . LEU A 1 86 ? -11.720 9.898 -3.358 1.00 86.50 86 LEU A CA 1
ATOM 658 C C . LEU A 1 86 ? -13.145 9.934 -3.896 1.00 86.50 86 LEU A C 1
ATOM 660 O O . LEU A 1 86 ? -13.988 9.108 -3.531 1.00 86.50 86 LEU A O 1
ATOM 664 N N . ASN A 1 87 ? -13.413 10.884 -4.785 1.00 86.38 87 ASN A N 1
ATOM 665 C CA . ASN A 1 87 ? -14.695 10.920 -5.470 1.00 86.38 87 ASN A CA 1
ATOM 666 C C . ASN A 1 87 ? -14.779 9.822 -6.549 1.00 86.38 87 ASN A C 1
ATOM 668 O O . ASN A 1 87 ? -13.787 9.186 -6.904 1.00 86.38 87 ASN A O 1
ATOM 672 N N . LYS A 1 88 ? -15.985 9.606 -7.088 1.00 85.62 88 LYS A N 1
ATOM 673 C CA . LYS A 1 88 ? -16.248 8.551 -8.078 1.00 85.62 88 LYS A CA 1
ATOM 674 C C . LYS A 1 88 ? -15.333 8.640 -9.305 1.00 85.62 88 LYS A C 1
ATOM 676 O O . LYS A 1 88 ? -14.816 7.620 -9.736 1.00 85.62 88 LYS A O 1
ATOM 681 N N . ARG A 1 89 ? -15.101 9.848 -9.822 1.00 88.69 89 ARG A N 1
ATOM 682 C CA . ARG A 1 89 ? -14.243 10.069 -10.991 1.00 88.69 89 ARG A CA 1
ATOM 683 C C . ARG A 1 89 ? -12.780 9.760 -10.678 1.00 88.69 89 ARG A C 1
ATOM 685 O O . ARG A 1 89 ? -12.139 9.056 -11.441 1.00 88.69 89 ARG A O 1
ATOM 692 N N . GLU A 1 90 ? -12.268 10.246 -9.545 1.00 88.31 90 GLU A N 1
ATOM 693 C CA . GLU A 1 90 ? -10.903 9.924 -9.097 1.00 88.31 90 GLU A CA 1
ATOM 694 C C . GLU A 1 90 ? -10.710 8.410 -8.931 1.00 88.31 90 GLU A C 1
ATOM 696 O O . GLU A 1 90 ? -9.636 7.891 -9.228 1.00 88.31 90 GLU A O 1
ATOM 701 N N . LEU A 1 91 ? -11.744 7.700 -8.468 1.00 86.62 91 LEU A N 1
ATOM 702 C CA . LEU A 1 91 ? -11.708 6.246 -8.377 1.00 86.62 91 LEU A CA 1
ATOM 703 C C . LEU A 1 91 ? -11.668 5.586 -9.758 1.00 86.62 91 LEU A C 1
ATOM 705 O O . LEU A 1 91 ? -10.815 4.737 -9.979 1.00 86.62 91 LEU A O 1
ATOM 709 N N . GLU A 1 92 ? -12.552 5.976 -10.677 1.00 86.44 92 GLU A N 1
ATOM 710 C CA . GLU A 1 92 ? -12.591 5.443 -12.047 1.00 86.44 92 GLU A CA 1
ATOM 711 C C . GLU A 1 92 ? -11.250 5.646 -12.774 1.00 86.44 92 GLU A C 1
ATOM 713 O O . GLU A 1 92 ? -10.748 4.723 -13.416 1.00 86.44 92 GLU A O 1
ATOM 718 N N . ASP A 1 93 ? -10.626 6.817 -12.612 1.00 86.94 93 ASP A N 1
ATOM 719 C CA . ASP A 1 93 ? -9.311 7.118 -13.187 1.00 86.94 93 ASP A CA 1
ATOM 720 C C . ASP A 1 93 ? -8.222 6.182 -12.624 1.00 86.94 93 ASP A C 1
ATOM 722 O O . ASP A 1 93 ? -7.393 5.655 -13.371 1.00 86.94 93 ASP A O 1
ATOM 726 N N . LEU A 1 94 ? -8.231 5.931 -11.309 1.00 83.44 94 LEU A N 1
ATOM 727 C CA . LEU A 1 94 ? -7.304 4.987 -10.679 1.00 83.44 94 LEU A CA 1
ATOM 728 C C . LEU A 1 94 ? -7.560 3.549 -11.118 1.00 83.44 94 LEU A C 1
ATOM 730 O O . LEU A 1 94 ? -6.603 2.827 -11.385 1.00 83.44 94 LEU A O 1
ATOM 734 N N . GLU A 1 95 ? -8.821 3.135 -11.227 1.00 82.38 95 GLU A N 1
ATOM 735 C CA . GLU A 1 95 ? -9.174 1.805 -11.719 1.00 82.38 95 GLU A CA 1
ATOM 736 C C . GLU A 1 95 ? -8.679 1.602 -13.141 1.00 82.38 95 GLU A C 1
ATOM 738 O O . GLU A 1 95 ? -8.103 0.561 -13.425 1.00 82.38 95 GLU A O 1
ATOM 743 N N . HIS A 1 96 ? -8.805 2.601 -14.012 1.00 83.44 96 HIS A N 1
ATOM 744 C CA . HIS A 1 96 ? -8.270 2.513 -15.364 1.00 83.44 96 HIS A CA 1
ATOM 745 C C . HIS A 1 96 ? -6.738 2.383 -15.375 1.00 83.44 96 HIS A C 1
ATOM 747 O O . HIS A 1 96 ? -6.186 1.652 -16.193 1.00 83.44 96 HIS A O 1
ATOM 753 N N . ILE A 1 97 ? -6.029 3.064 -14.468 1.00 80.75 97 ILE A N 1
ATOM 754 C CA . ILE A 1 97 ? -4.566 2.944 -14.335 1.00 80.75 97 ILE A CA 1
ATOM 755 C C . ILE A 1 97 ? -4.168 1.570 -13.781 1.00 80.75 97 ILE A C 1
ATOM 757 O O . ILE A 1 97 ? -3.188 0.988 -14.234 1.00 80.75 97 ILE A O 1
ATOM 761 N N . VAL A 1 98 ? -4.913 1.044 -12.810 1.00 72.94 98 VAL A N 1
ATOM 762 C CA . VAL A 1 98 ? -4.674 -0.275 -12.206 1.00 72.94 98 VAL A CA 1
ATOM 763 C C . VAL A 1 98 ? -4.993 -1.401 -13.189 1.00 72.94 98 VAL A C 1
ATOM 765 O O . VAL A 1 98 ? -4.212 -2.334 -13.345 1.00 72.94 98 VAL A O 1
ATOM 768 N N . GLN A 1 99 ? -6.119 -1.287 -13.891 1.00 67.88 99 GLN A N 1
ATOM 769 C CA . GLN A 1 99 ? -6.564 -2.207 -14.934 1.00 67.88 99 GLN A CA 1
ATOM 770 C C . GLN A 1 99 ? -5.843 -1.998 -16.263 1.00 67.88 99 GLN A C 1
ATOM 772 O O . GLN A 1 99 ? -6.105 -2.758 -17.201 1.00 67.88 99 GLN A O 1
ATOM 777 N N . ALA A 1 100 ? -4.926 -1.025 -16.363 1.00 60.53 100 ALA A N 1
ATOM 778 C CA . ALA A 1 100 ? -3.948 -0.951 -17.441 1.00 60.53 100 ALA A CA 1
ATOM 779 C C . ALA A 1 100 ? -2.962 -2.120 -17.287 1.00 60.53 100 ALA A C 1
ATOM 781 O O . ALA A 1 100 ? -1.776 -1.968 -17.003 1.00 60.53 100 ALA A O 1
ATOM 782 N N . ASN A 1 101 ? -3.499 -3.323 -17.449 1.00 57.75 101 ASN A N 1
ATOM 783 C CA . ASN A 1 101 ? -2.764 -4.552 -17.552 1.00 57.75 101 ASN A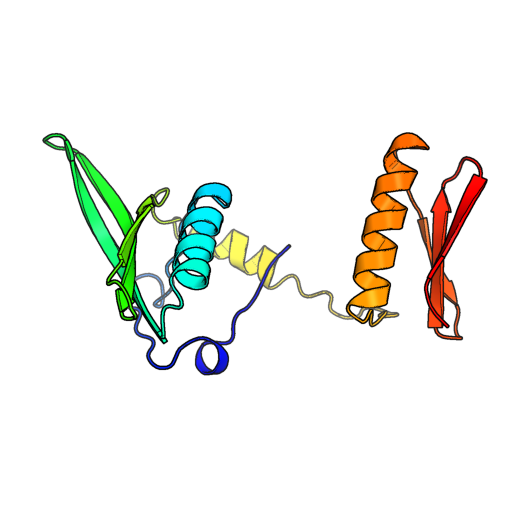 CA 1
ATOM 784 C C . ASN A 1 101 ? -1.780 -4.405 -18.705 1.00 57.75 101 ASN A C 1
ATOM 786 O O . ASN A 1 101 ? -2.108 -3.878 -19.773 1.00 57.75 101 ASN A O 1
ATOM 790 N N . VAL A 1 102 ? -0.579 -4.939 -18.511 1.00 60.91 102 VAL A N 1
ATOM 791 C CA . VAL A 1 102 ? 0.344 -5.170 -19.617 1.00 60.91 102 VAL A CA 1
ATOM 792 C C . VAL A 1 102 ? -0.200 -6.373 -20.396 1.00 60.91 102 VAL A C 1
ATOM 794 O O . VAL A 1 102 ? 0.206 -7.514 -20.202 1.00 60.91 102 VAL A O 1
ATOM 797 N N . VAL A 1 103 ? -1.225 -6.135 -21.213 1.00 62.41 103 VAL A N 1
ATOM 798 C CA . VAL A 1 103 ? -1.819 -7.142 -22.098 1.00 62.41 103 VAL A CA 1
ATOM 799 C C . VAL A 1 103 ? -0.951 -7.224 -23.353 1.00 62.41 103 VAL A C 1
ATOM 801 O O . VAL A 1 103 ? -0.542 -6.196 -23.888 1.00 62.41 103 VAL A O 1
ATOM 804 N N . ASN A 1 104 ? -0.677 -8.437 -23.840 1.00 62.47 104 ASN A N 1
ATOM 805 C CA . ASN A 1 104 ? 0.164 -8.690 -25.020 1.00 62.47 104 ASN A CA 1
ATOM 806 C C . ASN A 1 104 ? 1.633 -8.262 -24.859 1.00 62.47 104 ASN A C 1
ATOM 808 O O . ASN A 1 104 ? 2.221 -7.684 -25.775 1.00 62.47 104 ASN A O 1
ATOM 812 N N . VAL A 1 105 ? 2.254 -8.562 -23.713 1.00 66.19 105 VAL A N 1
ATOM 813 C CA . VAL A 1 105 ? 3.709 -8.401 -23.577 1.00 66.19 105 VAL A CA 1
ATOM 814 C C . VAL A 1 105 ? 4.392 -9.437 -24.469 1.00 66.19 105 VAL A C 1
ATOM 816 O O . VAL A 1 105 ? 4.181 -10.632 -24.255 1.00 66.19 105 VAL A O 1
ATOM 819 N N . PRO A 1 106 ? 5.212 -9.034 -25.456 1.00 72.19 106 PRO A N 1
ATOM 820 C CA . PRO A 1 106 ? 5.861 -9.998 -26.340 1.00 72.19 106 PRO A CA 1
ATOM 821 C C . PRO A 1 106 ? 6.853 -10.895 -25.583 1.00 72.19 106 PRO A C 1
ATOM 823 O O . PRO A 1 106 ? 7.077 -12.030 -25.992 1.00 72.19 106 PRO A O 1
ATOM 826 N N . TYR A 1 107 ? 7.415 -10.402 -24.472 1.00 70.62 107 TYR A N 1
ATOM 827 C CA . TYR A 1 107 ? 8.359 -11.117 -23.614 1.00 70.62 107 TYR A CA 1
ATOM 828 C C . TYR A 1 107 ? 8.200 -10.665 -22.159 1.00 70.62 107 TYR A C 1
ATOM 830 O O . TYR A 1 107 ? 8.031 -9.476 -21.898 1.00 70.62 107 TYR A O 1
ATOM 838 N N . TRP A 1 108 ? 8.297 -11.594 -21.211 1.00 73.81 108 TRP A N 1
ATOM 839 C CA . TRP A 1 108 ? 8.303 -11.314 -19.775 1.00 73.81 108 TRP A CA 1
ATOM 840 C C . TRP A 1 108 ? 9.530 -11.969 -19.139 1.00 73.81 108 TRP A C 1
ATOM 842 O O . TRP A 1 108 ? 10.001 -13.004 -19.608 1.00 73.81 108 TRP A O 1
ATOM 852 N N . LEU A 1 109 ? 10.058 -11.345 -18.089 1.00 75.81 109 LEU A N 1
ATOM 853 C CA . LEU A 1 109 ? 11.196 -11.852 -17.332 1.00 75.81 109 LEU A CA 1
ATOM 854 C C . LEU A 1 109 ? 10.743 -12.096 -15.898 1.00 75.81 109 LEU A C 1
ATOM 856 O O . LEU A 1 109 ? 10.256 -11.174 -15.243 1.00 75.81 109 LEU A O 1
ATOM 860 N N . ASN A 1 110 ? 10.902 -13.328 -15.423 1.00 79.88 110 ASN A N 1
ATOM 861 C CA . ASN A 1 110 ? 10.651 -13.654 -14.028 1.00 79.88 110 ASN A CA 1
ATOM 862 C C . ASN A 1 110 ? 11.934 -13.460 -13.233 1.00 79.88 110 ASN A C 1
ATOM 864 O O . ASN A 1 110 ? 12.916 -14.158 -13.481 1.00 79.88 110 ASN A O 1
ATOM 868 N N . LEU A 1 111 ? 11.928 -12.523 -12.294 1.00 81.50 111 LEU A N 1
ATOM 869 C CA . LEU A 1 111 ? 13.041 -12.340 -11.376 1.00 81.50 111 LEU A CA 1
ATOM 870 C C . LEU A 1 111 ? 12.658 -12.929 -10.031 1.00 81.50 111 LEU A C 1
ATOM 872 O O . LEU A 1 111 ? 11.664 -12.530 -9.426 1.00 81.50 111 LEU A O 1
ATOM 876 N N . ASP A 1 112 ? 13.476 -13.856 -9.543 1.00 83.06 112 ASP A N 1
ATOM 877 C CA . ASP A 1 112 ? 13.399 -14.243 -8.144 1.00 83.06 112 ASP A CA 1
ATOM 878 C C . ASP A 1 112 ? 13.836 -13.076 -7.236 1.00 83.06 112 ASP A C 1
ATOM 880 O O . ASP A 1 112 ? 14.269 -12.004 -7.685 1.00 83.06 112 ASP A O 1
ATOM 884 N N . ARG A 1 113 ? 13.716 -13.268 -5.919 1.00 82.69 113 ARG A N 1
ATOM 885 C CA . ARG A 1 113 ? 14.084 -12.236 -4.943 1.00 82.69 113 ARG A CA 1
ATOM 886 C C . ARG A 1 113 ? 15.550 -11.812 -5.076 1.00 82.69 113 ARG A C 1
ATOM 888 O O . ARG A 1 113 ? 15.839 -10.626 -4.941 1.00 82.69 113 ARG A O 1
ATOM 895 N N . GLN A 1 114 ? 16.463 -12.751 -5.320 1.00 84.88 114 GLN A N 1
ATOM 896 C CA . GLN A 1 114 ? 17.894 -12.465 -5.379 1.00 84.88 114 GLN A CA 1
ATOM 897 C C . GLN A 1 114 ? 18.241 -11.651 -6.628 1.00 84.88 114 GLN A C 1
ATOM 899 O O . GLN A 1 114 ? 18.959 -10.657 -6.531 1.00 84.88 114 GLN A O 1
ATOM 904 N N . ALA A 1 115 ? 17.708 -12.033 -7.786 1.00 81.94 115 ALA A N 1
ATOM 905 C CA . ALA A 1 115 ? 17.892 -11.319 -9.040 1.00 81.94 115 ALA A CA 1
ATOM 906 C C . ALA A 1 115 ? 17.242 -9.928 -8.993 1.00 81.94 115 ALA A C 1
ATOM 908 O O . ALA A 1 115 ? 17.8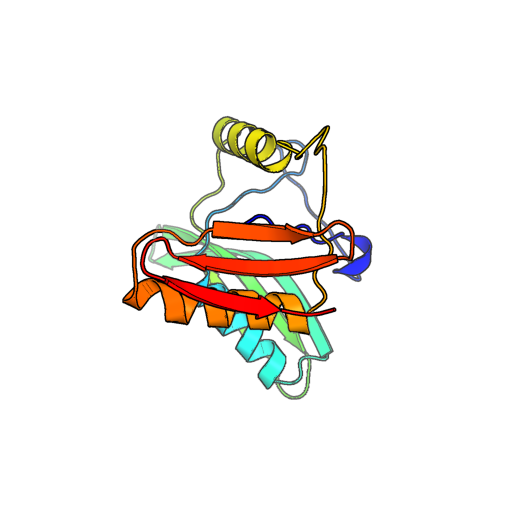41 -8.959 -9.459 1.00 81.94 115 ALA A O 1
ATOM 909 N N . THR A 1 116 ? 16.065 -9.805 -8.367 1.00 86.25 116 THR A N 1
ATOM 910 C CA . THR A 1 116 ? 15.382 -8.516 -8.157 1.00 86.25 116 THR A CA 1
ATOM 911 C C . THR A 1 116 ? 16.217 -7.575 -7.288 1.00 86.25 116 THR A C 1
ATOM 913 O O . THR A 1 116 ? 16.444 -6.423 -7.657 1.00 86.25 116 THR A O 1
ATOM 916 N N . GLU A 1 117 ? 16.723 -8.067 -6.156 1.00 87.62 117 GLU A N 1
ATOM 917 C CA . GLU A 1 117 ? 17.570 -7.292 -5.246 1.00 87.62 117 GLU A CA 1
ATOM 918 C C . GLU A 1 117 ? 18.907 -6.918 -5.905 1.00 87.62 117 GLU A C 1
ATOM 920 O O . GLU A 1 117 ? 19.348 -5.770 -5.838 1.00 87.62 117 GLU A O 1
ATOM 925 N N . GLY A 1 118 ? 19.524 -7.856 -6.628 1.00 87.31 118 GLY A N 1
ATOM 926 C CA . GLY A 1 118 ? 20.736 -7.599 -7.404 1.00 87.31 118 GLY A CA 1
ATOM 927 C C . GLY A 1 118 ? 20.531 -6.520 -8.472 1.00 87.31 118 GLY A C 1
ATOM 928 O O . GLY A 1 118 ? 21.383 -5.643 -8.630 1.00 87.31 118 GLY A O 1
ATOM 929 N N . ALA A 1 119 ? 19.384 -6.534 -9.160 1.00 85.94 119 ALA A N 1
ATOM 930 C CA . ALA A 1 119 ? 19.023 -5.533 -10.165 1.00 85.94 119 ALA A CA 1
ATOM 931 C C . ALA A 1 119 ? 18.803 -4.162 -9.536 1.00 85.94 119 ALA A C 1
ATOM 933 O O . ALA A 1 119 ? 19.288 -3.162 -10.069 1.00 85.94 119 ALA A O 1
ATOM 934 N N . HIS A 1 120 ? 18.147 -4.117 -8.376 1.00 87.69 120 HIS A N 1
ATOM 935 C CA . HIS A 1 120 ? 17.985 -2.891 -7.609 1.00 87.69 120 HIS A CA 1
ATOM 936 C C . HIS A 1 120 ? 19.343 -2.296 -7.211 1.00 87.69 120 HIS A C 1
ATOM 938 O O . HIS A 1 120 ? 19.638 -1.155 -7.563 1.00 87.69 120 HIS A O 1
ATOM 944 N N . GLN A 1 121 ? 20.216 -3.076 -6.568 1.00 89.31 121 GLN A N 1
ATOM 945 C CA . GLN A 1 121 ? 21.535 -2.603 -6.133 1.00 89.31 121 GLN A CA 1
ATOM 946 C C . GLN A 1 121 ? 22.410 -2.139 -7.302 1.00 89.31 121 GLN A C 1
ATOM 948 O O . GLN A 1 121 ? 23.107 -1.127 -7.203 1.00 89.31 121 GLN A O 1
ATOM 953 N N . ALA A 1 122 ? 22.373 -2.862 -8.421 1.00 87.06 122 ALA A N 1
ATOM 954 C CA . ALA A 1 122 ? 23.049 -2.470 -9.649 1.00 87.06 122 ALA A CA 1
ATOM 955 C C . ALA A 1 122 ? 22.531 -1.130 -10.188 1.00 87.06 122 ALA A C 1
ATOM 957 O O . ALA A 1 122 ? 23.325 -0.236 -10.486 1.00 87.06 122 ALA A O 1
ATOM 958 N N . ALA A 1 123 ? 21.208 -0.965 -10.261 1.00 88.31 123 ALA A N 1
ATOM 959 C CA . ALA A 1 123 ? 20.586 0.277 -10.696 1.00 88.31 123 ALA A CA 1
ATOM 960 C C . ALA A 1 123 ? 20.947 1.453 -9.773 1.00 88.31 123 ALA A C 1
ATOM 962 O O . ALA A 1 123 ? 21.283 2.524 -10.275 1.00 88.31 123 ALA A O 1
ATOM 963 N N . GLU A 1 124 ? 20.960 1.256 -8.448 1.00 89.19 124 GLU A N 1
ATOM 964 C CA . GLU A 1 124 ? 21.382 2.275 -7.476 1.00 89.19 124 GLU A CA 1
ATOM 965 C C . GLU A 1 124 ? 22.838 2.709 -7.691 1.00 89.19 124 GLU A C 1
ATOM 967 O O . GLU A 1 124 ? 23.124 3.906 -7.739 1.00 89.19 124 GLU A O 1
ATOM 972 N N . ARG A 1 125 ? 23.761 1.762 -7.906 1.00 86.50 125 ARG A N 1
ATOM 973 C CA . ARG A 1 125 ? 25.167 2.078 -8.225 1.00 86.50 125 ARG A CA 1
ATOM 974 C C . ARG A 1 125 ? 25.289 2.862 -9.531 1.00 86.50 125 ARG A C 1
ATOM 976 O O . ARG A 1 125 ? 26.109 3.773 -9.638 1.00 86.50 125 ARG A O 1
ATOM 983 N N . PHE A 1 126 ? 24.459 2.539 -10.518 1.00 87.38 126 PHE A N 1
ATOM 984 C CA . PHE A 1 126 ? 24.467 3.191 -11.825 1.00 87.38 126 PHE A CA 1
ATOM 985 C C . PHE A 1 126 ? 23.847 4.588 -11.840 1.00 87.38 126 PHE A C 1
ATOM 987 O O . PHE A 1 126 ? 24.204 5.371 -12.722 1.00 87.38 126 PHE A O 1
ATOM 994 N N . LYS A 1 127 ? 23.049 4.971 -10.832 1.00 84.94 127 LYS A N 1
ATOM 995 C CA . LYS A 1 127 ? 22.589 6.365 -10.672 1.00 84.94 127 LYS A CA 1
ATOM 996 C C . LYS A 1 127 ? 23.750 7.360 -10.615 1.00 84.94 127 LYS A C 1
ATOM 998 O O . LYS A 1 127 ? 23.636 8.460 -11.146 1.00 84.94 127 LYS A O 1
ATOM 1003 N N . ALA A 1 128 ? 24.871 6.970 -10.004 1.00 81.56 128 ALA A N 1
ATOM 1004 C CA . ALA A 1 128 ? 26.073 7.802 -9.938 1.00 81.56 128 ALA A CA 1
ATOM 1005 C C . ALA A 1 128 ? 26.800 7.921 -11.293 1.00 81.56 128 ALA A C 1
ATOM 1007 O O . ALA A 1 128 ? 27.557 8.863 -11.512 1.00 81.56 128 ALA A O 1
ATOM 1008 N N . VAL A 1 129 ? 26.575 6.973 -12.208 1.00 83.25 129 VAL A N 1
ATOM 1009 C CA . VAL A 1 129 ? 27.243 6.895 -13.515 1.00 83.25 129 VAL A CA 1
ATOM 1010 C C . VAL A 1 129 ? 26.460 7.671 -14.579 1.00 83.25 129 VAL A C 1
ATOM 1012 O O . VAL A 1 129 ? 27.049 8.346 -15.431 1.00 83.25 129 VAL A O 1
ATOM 1015 N N . GLY A 1 130 ? 25.127 7.625 -14.534 1.00 81.31 130 GLY A N 1
ATOM 1016 C CA . GLY A 1 130 ? 24.293 8.360 -15.475 1.00 81.31 130 GLY A CA 1
ATOM 1017 C C . GLY A 1 130 ? 22.791 8.290 -15.190 1.00 81.31 130 GLY A C 1
ATOM 1018 O O . GLY A 1 130 ? 22.339 7.513 -14.356 1.00 81.31 130 GLY A O 1
ATOM 1019 N N . PRO A 1 131 ? 21.991 9.093 -15.914 1.00 83.69 131 PRO A N 1
ATOM 1020 C CA . PRO A 1 131 ? 20.550 9.209 -15.686 1.00 83.69 131 PRO A CA 1
ATOM 1021 C C . PRO A 1 131 ? 19.729 8.055 -16.283 1.00 83.69 131 PRO A C 1
ATOM 1023 O O . PRO A 1 131 ? 18.509 8.039 -16.140 1.00 83.69 131 PRO A O 1
ATOM 1026 N N . ARG A 1 132 ? 20.363 7.134 -17.021 1.00 83.12 132 AR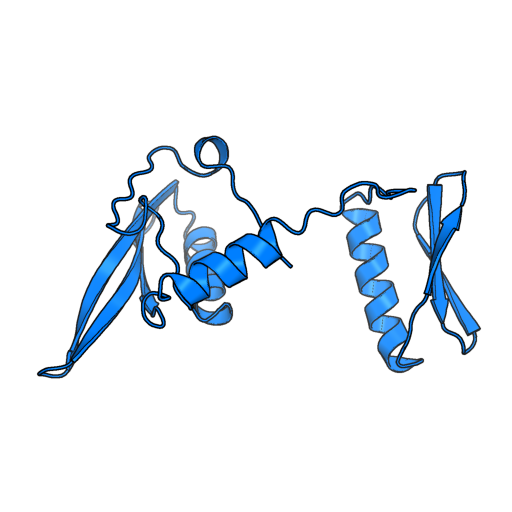G A N 1
ATOM 1027 C CA . ARG A 1 132 ? 19.699 6.035 -17.728 1.00 83.12 132 ARG A CA 1
ATOM 1028 C C . ARG A 1 132 ? 20.503 4.749 -17.585 1.00 83.12 132 ARG A C 1
ATOM 1030 O O . ARG A 1 132 ? 21.717 4.754 -17.796 1.00 83.12 132 ARG A O 1
ATOM 1037 N N . THR A 1 133 ? 19.782 3.672 -17.302 1.00 85.75 133 THR A N 1
ATOM 1038 C CA . THR A 1 133 ? 20.280 2.298 -17.267 1.00 85.75 133 THR A CA 1
ATOM 1039 C C . THR A 1 133 ? 19.426 1.473 -18.215 1.00 85.75 133 THR A C 1
ATOM 1041 O O . THR A 1 133 ? 18.200 1.573 -18.194 1.00 85.75 133 THR A O 1
ATOM 1044 N N . GLU A 1 134 ? 20.072 0.678 -19.052 1.00 86.75 134 GLU A N 1
ATOM 1045 C CA . GLU A 1 134 ? 19.438 -0.257 -19.968 1.00 86.75 134 GLU A CA 1
ATOM 1046 C C . GLU A 1 134 ? 19.392 -1.638 -19.324 1.00 86.75 134 GLU A C 1
ATOM 1048 O O . GLU A 1 134 ? 20.379 -2.100 -18.752 1.00 86.75 134 GLU A O 1
ATOM 1053 N N . LEU A 1 135 ? 18.231 -2.282 -19.419 1.00 85.00 135 LEU A N 1
ATOM 1054 C CA . LEU A 1 135 ? 18.004 -3.649 -18.978 1.00 85.00 135 LEU A CA 1
ATOM 1055 C C . LEU A 1 135 ? 17.857 -4.525 -20.222 1.00 85.00 135 LEU A C 1
ATOM 1057 O O . LEU A 1 135 ? 16.956 -4.297 -21.029 1.00 85.00 135 LEU A O 1
ATOM 1061 N N . ALA A 1 136 ? 18.723 -5.518 -20.377 1.00 86.31 136 ALA A N 1
ATOM 1062 C CA . ALA A 1 136 ? 18.688 -6.467 -21.481 1.00 86.31 136 ALA A CA 1
ATOM 1063 C C . ALA A 1 136 ? 18.633 -7.897 -20.942 1.00 86.31 136 ALA A C 1
ATOM 1065 O O . ALA A 1 136 ? 19.215 -8.201 -19.905 1.00 86.31 136 ALA A O 1
ATOM 1066 N N . THR A 1 137 ? 17.954 -8.790 -21.656 1.00 83.50 137 THR A N 1
ATOM 1067 C CA . THR A 1 137 ? 17.949 -10.220 -21.337 1.00 83.50 137 THR A CA 1
ATOM 1068 C C . THR A 1 137 ? 18.304 -11.041 -22.566 1.00 83.50 137 THR A C 1
ATOM 1070 O O . THR A 1 137 ? 18.052 -10.624 -23.700 1.00 83.50 137 THR A O 1
ATOM 1073 N N . THR A 1 138 ? 18.930 -12.193 -22.354 1.00 83.06 138 THR A N 1
ATOM 1074 C CA . THR A 1 138 ? 19.235 -13.146 -23.424 1.00 83.06 138 THR A CA 1
ATOM 1075 C C . THR A 1 138 ? 18.165 -14.233 -23.490 1.00 83.06 138 THR A C 1
ATOM 1077 O O . THR A 1 138 ? 17.434 -14.474 -22.532 1.00 83.06 138 THR A O 1
ATOM 1080 N N . LYS A 1 139 ? 18.100 -14.968 -24.608 1.00 79.69 139 LYS A N 1
ATOM 1081 C CA . LYS A 1 139 ? 17.224 -16.152 -24.724 1.00 79.69 139 LYS A CA 1
ATOM 1082 C C . LYS A 1 139 ? 17.535 -17.241 -23.687 1.00 79.69 139 LYS A C 1
ATOM 1084 O O . LYS A 1 139 ? 16.694 -18.099 -23.459 1.00 79.69 139 LYS A O 1
ATOM 1089 N N . ALA A 1 140 ? 18.734 -17.214 -23.102 1.00 79.75 140 ALA A N 1
ATOM 1090 C CA . ALA A 1 140 ? 19.156 -18.133 -22.052 1.00 79.75 140 ALA A CA 1
ATOM 1091 C C . ALA A 1 140 ? 18.724 -17.680 -20.645 1.00 79.75 140 ALA A C 1
ATOM 1093 O O . ALA A 1 140 ? 19.008 -18.383 -19.688 1.00 79.75 140 ALA A O 1
ATOM 1094 N N . GLY A 1 141 ? 18.051 -16.529 -20.508 1.00 73.62 141 GLY A N 1
ATOM 1095 C CA . GLY A 1 141 ? 17.541 -16.028 -19.227 1.00 73.62 141 GLY A CA 1
ATOM 1096 C C . GLY A 1 141 ? 18.501 -15.114 -18.463 1.00 73.62 141 GLY A C 1
ATOM 1097 O O . GLY A 1 141 ? 18.103 -14.531 -17.458 1.00 73.62 141 GLY A O 1
ATOM 1098 N N . SER A 1 142 ? 19.731 -14.911 -18.948 1.00 81.81 142 SER A N 1
ATOM 1099 C CA . SER A 1 142 ? 20.682 -13.990 -18.311 1.00 81.81 142 SER A CA 1
ATOM 1100 C C . SER A 1 142 ? 20.161 -12.556 -18.354 1.00 81.81 142 SER A C 1
ATOM 1102 O O . SER A 1 142 ? 19.687 -12.102 -19.401 1.00 81.81 142 SER A O 1
ATOM 1104 N N . LEU A 1 143 ? 20.276 -11.837 -17.237 1.00 84.69 143 LEU A N 1
ATOM 1105 C CA . LEU A 1 143 ? 19.908 -10.430 -17.135 1.00 84.69 143 LEU A CA 1
ATOM 1106 C C . LEU A 1 143 ? 21.162 -9.555 -17.139 1.00 84.69 143 LEU A C 1
ATOM 1108 O O . LEU A 1 143 ? 22.077 -9.755 -16.348 1.00 84.69 143 LEU A O 1
ATOM 1112 N N . HIS A 1 144 ? 21.187 -8.544 -17.995 1.00 86.62 144 HIS A N 1
ATOM 1113 C CA . HIS A 1 144 ? 22.267 -7.573 -18.092 1.00 86.62 144 HIS A CA 1
ATOM 1114 C C . HIS A 1 144 ? 21.726 -6.179 -17.792 1.00 86.62 144 HIS A C 1
ATOM 1116 O O . HIS A 1 144 ? 20.728 -5.757 -18.375 1.00 86.62 144 HIS A O 1
ATOM 1122 N N . LEU A 1 145 ? 22.399 -5.450 -16.905 1.00 87.38 145 LEU A N 1
ATOM 1123 C CA . LEU A 1 145 ? 22.191 -4.015 -16.744 1.00 87.38 145 LEU A CA 1
ATOM 1124 C C . LEU A 1 145 ? 23.412 -3.297 -17.292 1.00 87.38 145 LEU A C 1
ATOM 1126 O O . LEU A 1 145 ? 24.536 -3.617 -16.909 1.00 87.38 145 LEU A O 1
ATOM 1130 N N . ALA A 1 146 ? 23.193 -2.311 -18.151 1.00 86.44 146 ALA A N 1
ATOM 1131 C CA . ALA A 1 146 ? 24.250 -1.507 -18.741 1.00 86.44 146 ALA A CA 1
ATOM 1132 C C . ALA A 1 146 ? 23.938 -0.014 -18.637 1.00 86.44 146 ALA A C 1
ATOM 1134 O O . ALA A 1 146 ? 22.790 0.414 -18.568 1.00 86.44 146 ALA A O 1
ATOM 1135 N N . THR A 1 147 ? 24.982 0.800 -18.646 1.00 83.56 147 THR A N 1
ATOM 1136 C CA . THR A 1 147 ? 24.893 2.256 -18.737 1.00 83.56 147 THR A CA 1
ATOM 1137 C C . THR A 1 147 ? 25.588 2.704 -20.011 1.00 83.56 147 THR A C 1
ATOM 1139 O O . THR A 1 147 ? 26.616 2.145 -20.396 1.00 83.56 147 THR A O 1
ATOM 1142 N N . ALA A 1 148 ? 25.092 3.777 -20.627 1.00 72.94 148 ALA A N 1
ATOM 1143 C CA . ALA A 1 148 ? 25.691 4.328 -21.845 1.00 72.94 148 ALA A CA 1
ATOM 1144 C C . ALA A 1 148 ? 27.166 4.759 -21.673 1.00 72.94 148 ALA A C 1
ATOM 1146 O O . ALA A 1 148 ? 27.875 4.939 -22.657 1.00 72.94 148 ALA A O 1
ATOM 1147 N N . LYS A 1 149 ? 27.639 4.928 -20.428 1.00 69.94 149 LYS A N 1
ATOM 1148 C CA . LYS A 1 149 ? 29.017 5.322 -20.091 1.00 69.94 149 LYS A CA 1
ATOM 1149 C C . LYS A 1 149 ? 29.916 4.151 -19.658 1.00 69.94 149 LYS A C 1
ATOM 1151 O O . LYS A 1 149 ? 30.948 4.382 -19.038 1.00 69.94 149 LYS A O 1
ATOM 1156 N N . GLY A 1 150 ? 29.548 2.910 -19.983 1.00 66.75 150 GLY A N 1
ATOM 1157 C CA . GLY A 1 150 ? 30.453 1.754 -19.900 1.00 66.75 150 GLY A CA 1
ATOM 1158 C C . GLY A 1 150 ? 30.385 0.920 -18.616 1.00 66.75 150 GLY A C 1
ATOM 1159 O O . GLY A 1 150 ? 31.110 -0.063 -18.503 1.00 66.75 150 GLY A O 1
ATOM 1160 N N . GLY A 1 151 ? 29.509 1.246 -17.661 1.00 74.44 151 GLY A N 1
ATOM 1161 C CA . GLY A 1 151 ? 29.197 0.338 -16.551 1.00 74.44 151 GLY A CA 1
ATOM 1162 C C . GLY A 1 151 ? 28.255 -0.772 -17.014 1.00 74.44 151 GLY A C 1
ATOM 1163 O O . GLY A 1 151 ? 27.202 -0.456 -17.564 1.00 74.44 151 GLY A O 1
ATOM 1164 N N . SER A 1 152 ? 28.607 -2.042 -16.795 1.00 81.75 152 SER A N 1
ATOM 1165 C CA . SER A 1 152 ? 27.706 -3.178 -17.019 1.00 81.75 152 SER A CA 1
ATOM 1166 C C . SER A 1 152 ? 27.816 -4.216 -15.904 1.00 81.75 152 SER A C 1
ATOM 1168 O O . SER A 1 152 ? 28.866 -4.366 -15.281 1.00 81.75 152 SER A O 1
ATOM 1170 N N . VAL A 1 153 ? 26.719 -4.912 -15.629 1.00 82.38 153 VAL A N 1
ATOM 1171 C CA . VAL A 1 153 ? 26.666 -6.032 -14.690 1.00 82.38 153 VAL A CA 1
ATOM 1172 C C . VAL A 1 153 ? 25.729 -7.099 -15.233 1.00 82.38 153 VAL A C 1
ATOM 1174 O O . VAL A 1 153 ? 24.714 -6.789 -15.854 1.00 82.38 153 VAL A O 1
ATOM 1177 N N . THR A 1 154 ? 26.084 -8.358 -15.001 1.00 81.88 154 THR A N 1
ATOM 1178 C CA . THR A 1 154 ? 25.236 -9.510 -15.319 1.00 81.88 154 THR A CA 1
ATOM 1179 C C . THR A 1 154 ? 24.697 -10.084 -14.017 1.00 81.88 154 THR A C 1
ATOM 1181 O O . THR A 1 154 ? 25.450 -10.254 -13.059 1.00 81.88 154 THR A O 1
ATOM 1184 N N . LEU A 1 155 ? 23.397 -10.346 -13.976 1.00 75.62 155 LEU A N 1
ATOM 1185 C CA . LEU A 1 155 ? 22.670 -10.868 -12.831 1.00 75.62 155 LEU A CA 1
ATOM 1186 C C . LEU A 1 155 ? 22.017 -12.188 -13.232 1.00 75.62 155 LEU A C 1
ATOM 1188 O O . LEU A 1 155 ? 21.176 -12.216 -14.127 1.00 75.62 155 LEU A O 1
ATOM 1192 N N . GLY A 1 156 ? 22.401 -13.262 -12.546 1.00 62.91 156 GLY A N 1
ATOM 1193 C CA . GLY A 1 156 ? 21.836 -14.591 -12.755 1.00 62.91 156 GLY A CA 1
ATOM 1194 C C . GLY A 1 156 ? 22.258 -15.276 -14.062 1.00 62.91 156 GLY A C 1
ATOM 1195 O O . GLY A 1 156 ? 22.610 -14.646 -15.063 1.00 62.91 156 GLY A O 1
ATOM 1196 N N . THR A 1 157 ? 22.208 -16.603 -14.005 1.00 50.25 157 THR A N 1
ATOM 1197 C CA . THR A 1 157 ? 22.206 -17.560 -15.118 1.00 50.25 157 THR A CA 1
ATOM 1198 C C . THR A 1 157 ? 21.083 -18.538 -14.865 1.00 50.25 157 THR A C 1
ATOM 1200 O O . THR A 1 157 ? 20.981 -18.950 -13.685 1.00 50.25 157 THR A O 1
#

Foldseek 3Di:
DDDDDDCVRPDPDDDFDDPLVSDWDWDFDPVQVVVVVVVCVVQVFPDKDWDWDWDDPDVPDIFIWTWIWTDDPDTDIDTTTTHDTDDNVSVVVVVVVVVPDPPPDVDDADDDPQLVVVVVVLVVVCVVVDPDWDWDADPVRWIKIDDPRGDIDIGDD